Protein AF-A0A5C7J7G2-F1 (afdb_monomer_lite)

Organism: NCBI:txid2099670

pLDDT: mean 91.63, std 10.29, range [47.91, 97.75]

Sequence (54 aa):
MNQFTKYDSADYLTTEEEIAAYMEAVLDEAGDDPAFIAHAQDVVARAREKRSQR

Structure (mmCIF, N/CA/C/O backbone):
data_AF-A0A5C7J7G2-F1
#
_entry.id   AF-A0A5C7J7G2-F1
#
loop_
_atom_site.group_PDB
_atom_site.id
_atom_site.type_symbol
_atom_site.label_atom_id
_atom_site.label_alt_id
_atom_site.label_comp_id
_atom_site.label_asym_id
_atom_site.label_entity_id
_atom_site.label_seq_id
_atom_site.pdbx_PDB_ins_code
_atom_site.Cartn_x
_atom_site.Cartn_y
_atom_site.Cartn_z
_atom_site.occupancy
_atom_site.B_iso_or_equiv
_atom_site.auth_seq_id
_atom_site.auth_comp_id
_atom_site.auth_asym_id
_atom_site.auth_atom_id
_atom_site.pdbx_PDB_model_num
ATOM 1 N N . MET A 1 1 ? -22.604 23.091 -4.618 1.00 47.91 1 MET A N 1
ATOM 2 C CA . MET A 1 1 ? -21.132 23.174 -4.496 1.00 47.91 1 MET A CA 1
ATOM 3 C C . MET A 1 1 ? -20.604 21.752 -4.570 1.00 47.91 1 MET A C 1
ATOM 5 O O . MET A 1 1 ? -20.948 20.975 -3.693 1.00 47.91 1 MET A O 1
ATOM 9 N N . ASN A 1 2 ? -19.885 21.374 -5.629 1.00 57.06 2 ASN A N 1
ATOM 10 C CA . ASN A 1 2 ? -19.346 20.017 -5.746 1.00 57.06 2 ASN A CA 1
ATOM 11 C C . ASN A 1 2 ? -18.014 19.963 -4.987 1.00 57.06 2 ASN A C 1
ATOM 13 O O . ASN A 1 2 ? -17.014 20.488 -5.473 1.00 57.06 2 ASN A O 1
ATOM 17 N N . GLN A 1 3 ? -18.018 19.428 -3.763 1.00 65.81 3 GLN A N 1
ATOM 18 C CA . GLN A 1 3 ? -16.780 19.193 -3.022 1.00 65.81 3 GLN A CA 1
ATOM 19 C C . GLN A 1 3 ? -16.086 17.974 -3.626 1.00 65.81 3 GLN A C 1
ATOM 21 O O . GLN A 1 3 ? -16.494 16.841 -3.394 1.00 65.81 3 GLN A O 1
ATOM 26 N N . PHE A 1 4 ? -15.050 18.211 -4.424 1.00 77.00 4 PHE A N 1
ATOM 27 C CA . PHE A 1 4 ? -14.122 17.156 -4.801 1.00 77.00 4 PHE A CA 1
ATOM 28 C C . PHE A 1 4 ? -13.168 16.933 -3.628 1.00 77.00 4 PHE A C 1
ATOM 30 O O . PHE A 1 4 ? -12.416 17.834 -3.254 1.00 77.00 4 PHE A O 1
ATOM 37 N N . THR A 1 5 ? -13.231 15.754 -3.018 1.00 76.81 5 THR A N 1
ATOM 38 C CA . THR A 1 5 ? -12.234 15.319 -2.040 1.00 76.81 5 THR A CA 1
ATOM 39 C C . THR A 1 5 ? -11.002 14.801 -2.775 1.00 76.81 5 THR A C 1
ATOM 41 O O . THR A 1 5 ? -11.088 14.297 -3.897 1.00 76.81 5 THR A O 1
ATOM 44 N N . LYS A 1 6 ? -9.825 14.961 -2.163 1.00 85.62 6 LYS A N 1
ATOM 45 C CA . LYS A 1 6 ? -8.591 14.406 -2.720 1.00 85.62 6 LYS A CA 1
ATOM 46 C C . LYS A 1 6 ? -8.683 12.881 -2.666 1.00 85.62 6 LYS A C 1
ATOM 48 O O . LYS A 1 6 ? -8.886 12.329 -1.592 1.00 85.62 6 LYS A O 1
ATOM 53 N N . TYR A 1 7 ? -8.536 12.235 -3.818 1.00 88.94 7 TYR A N 1
ATOM 54 C CA . TYR A 1 7 ? -8.470 10.782 -3.9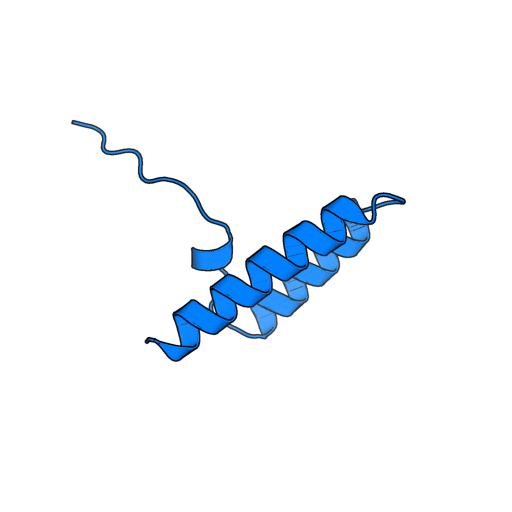13 1.00 88.94 7 TYR A CA 1
ATOM 55 C C . TYR A 1 7 ? -7.151 10.269 -3.322 1.00 88.94 7 TYR A C 1
ATOM 57 O O . TYR A 1 7 ? -6.081 10.796 -3.641 1.00 88.94 7 TYR A O 1
ATOM 65 N N . ASP A 1 8 ? -7.235 9.237 -2.487 1.00 91.06 8 ASP A N 1
ATOM 66 C CA . ASP A 1 8 ? -6.095 8.472 -1.994 1.00 91.06 8 ASP A CA 1
ATOM 67 C C . ASP A 1 8 ? -6.426 6.979 -2.079 1.00 91.06 8 ASP A C 1
ATOM 69 O O . ASP A 1 8 ? -7.378 6.515 -1.454 1.00 91.06 8 ASP A O 1
ATOM 73 N N . SER A 1 9 ? -5.644 6.208 -2.835 1.00 92.88 9 SER A N 1
ATOM 74 C CA . SER A 1 9 ? -5.860 4.762 -2.990 1.00 92.88 9 SER A CA 1
ATOM 75 C C . SER A 1 9 ? -5.873 4.024 -1.646 1.00 92.88 9 SER A C 1
ATOM 77 O O . SER A 1 9 ? -6.583 3.034 -1.492 1.00 92.88 9 SER A O 1
ATOM 79 N N . ALA A 1 10 ? -5.155 4.542 -0.641 1.00 95.56 10 ALA A N 1
ATOM 80 C CA . ALA A 1 10 ? -5.125 3.976 0.705 1.00 95.56 10 ALA A CA 1
ATOM 81 C C . ALA A 1 10 ? -6.504 3.943 1.395 1.00 95.56 10 ALA A C 1
ATOM 83 O O . ALA A 1 10 ? -6.693 3.163 2.326 1.00 95.56 10 ALA A O 1
ATOM 84 N N . ASP A 1 11 ? -7.470 4.759 0.954 1.00 94.38 11 ASP A N 1
ATOM 85 C CA . ASP A 1 11 ? -8.830 4.772 1.509 1.00 94.38 11 ASP A CA 1
ATOM 86 C C . ASP A 1 11 ? -9.650 3.527 1.135 1.00 94.38 11 ASP A C 1
ATOM 88 O O . ASP A 1 11 ? -10.638 3.224 1.808 1.00 94.38 11 ASP A O 1
ATOM 92 N N . TYR A 1 12 ? -9.225 2.797 0.100 1.00 93.75 12 TYR A N 1
ATOM 93 C CA . TYR A 1 12 ? -9.943 1.654 -0.468 1.00 93.75 12 TYR A CA 1
ATOM 94 C C . TYR A 1 12 ? -9.280 0.303 -0.162 1.00 93.75 12 TYR A C 1
ATOM 96 O O . TYR A 1 12 ? -9.853 -0.735 -0.463 1.00 93.75 12 TYR A O 1
ATOM 104 N N . LEU A 1 13 ? -8.097 0.292 0.460 1.00 96.19 13 LEU A N 1
ATOM 105 C CA . LEU A 1 13 ? -7.370 -0.931 0.821 1.00 96.19 13 LEU A CA 1
ATOM 106 C C . LEU A 1 13 ? -7.672 -1.326 2.276 1.00 96.19 13 LEU A C 1
ATOM 108 O O . LEU A 1 13 ? -6.848 -1.168 3.180 1.00 96.19 13 LEU A O 1
ATOM 112 N N . THR A 1 14 ? -8.902 -1.775 2.529 1.00 95.25 14 THR A N 1
ATOM 113 C CA . THR A 1 14 ? -9.437 -1.971 3.888 1.00 95.25 14 THR A CA 1
ATOM 114 C C . THR A 1 14 ? -9.190 -3.364 4.464 1.00 95.25 14 THR A C 1
ATOM 116 O O . THR A 1 14 ? -9.209 -3.539 5.685 1.00 95.25 14 THR A O 1
ATOM 119 N N . THR A 1 15 ? -8.911 -4.336 3.604 1.00 96.31 15 THR A N 1
ATOM 120 C CA . THR A 1 15 ? -8.651 -5.740 3.940 1.00 96.31 15 THR A CA 1
ATOM 121 C C . THR A 1 15 ? -7.257 -6.166 3.476 1.00 96.31 15 THR A C 1
ATOM 123 O O . THR A 1 15 ? -6.625 -5.486 2.665 1.00 96.31 15 THR A O 1
ATOM 126 N N . GLU A 1 16 ? -6.733 -7.275 4.011 1.00 95.06 16 GLU A N 1
ATOM 127 C CA . GLU A 1 16 ? -5.458 -7.811 3.505 1.00 95.06 16 GLU A CA 1
ATOM 128 C C . GLU A 1 16 ? -5.622 -8.363 2.083 1.00 95.06 16 GLU A C 1
ATOM 130 O O . GLU A 1 16 ? -4.695 -8.264 1.285 1.00 95.06 16 GLU A O 1
ATOM 135 N N . GLU A 1 17 ? -6.804 -8.876 1.739 1.00 96.88 17 GLU A N 1
ATOM 136 C CA . GLU A 1 17 ? -7.143 -9.359 0.402 1.00 96.88 17 GLU A CA 1
ATOM 137 C C . GLU A 1 17 ? -7.091 -8.230 -0.638 1.00 96.88 17 GLU A C 1
ATOM 139 O O . GLU A 1 17 ? -6.501 -8.401 -1.703 1.00 96.88 17 GLU A O 1
ATOM 144 N N . GLU A 1 18 ? -7.637 -7.052 -0.319 1.00 97.12 18 GLU A N 1
ATOM 145 C CA . GLU A 1 18 ? -7.547 -5.868 -1.186 1.00 97.12 18 GLU A CA 1
ATOM 146 C C . GLU A 1 18 ? -6.100 -5.382 -1.343 1.00 97.12 18 GLU A C 1
ATOM 148 O O . GLU A 1 18 ? -5.689 -5.016 -2.442 1.00 97.12 18 GLU A O 1
ATOM 153 N N . ILE A 1 19 ? -5.304 -5.412 -0.26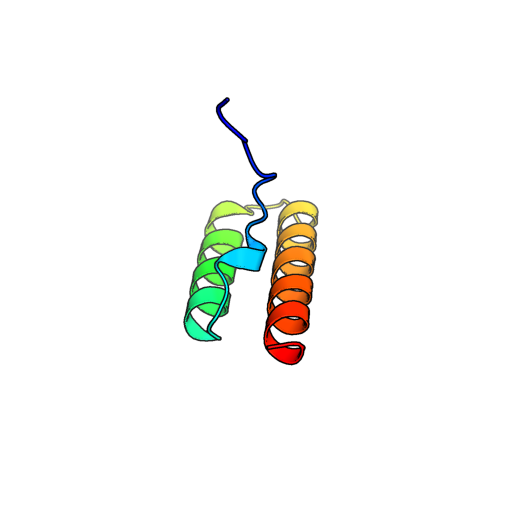7 1.00 96.56 19 ILE A N 1
ATOM 154 C CA . ILE A 1 19 ? -3.874 -5.071 -0.320 1.00 96.56 19 ILE A CA 1
ATOM 155 C C . ILE A 1 19 ? -3.112 -6.059 -1.213 1.00 96.56 19 ILE A C 1
ATOM 157 O O . ILE A 1 19 ? -2.262 -5.639 -1.997 1.00 96.56 19 ILE A O 1
ATOM 161 N N . ALA A 1 20 ? -3.406 -7.356 -1.106 1.00 97.00 20 ALA A N 1
ATOM 162 C CA . ALA A 1 20 ? -2.769 -8.387 -1.916 1.00 97.00 20 ALA A CA 1
ATOM 163 C C . ALA A 1 20 ? -3.112 -8.221 -3.402 1.00 97.00 20 ALA A C 1
ATOM 165 O O . ALA A 1 20 ? -2.201 -8.171 -4.225 1.00 97.00 20 ALA A O 1
ATOM 166 N N . ALA A 1 21 ? -4.396 -8.043 -3.727 1.00 97.75 21 ALA A N 1
ATOM 167 C CA . ALA A 1 21 ? -4.846 -7.804 -5.097 1.00 97.75 21 ALA A CA 1
ATOM 168 C C . ALA A 1 21 ? -4.238 -6.519 -5.688 1.00 97.75 21 ALA A C 1
ATOM 170 O O . ALA A 1 21 ? -3.822 -6.496 -6.844 1.00 97.75 21 ALA A O 1
ATOM 171 N N . TYR A 1 22 ? -4.131 -5.455 -4.884 1.00 97.00 22 TYR A N 1
ATOM 172 C CA . TYR A 1 22 ? -3.466 -4.217 -5.286 1.00 97.00 22 TYR A CA 1
ATOM 173 C C . TYR A 1 22 ? -1.978 -4.429 -5.591 1.00 9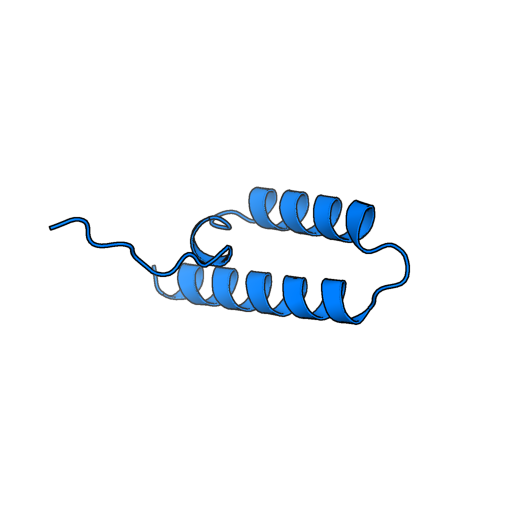7.00 22 TYR A C 1
ATOM 175 O O . TYR A 1 22 ? -1.495 -3.974 -6.623 1.00 97.00 22 TYR A O 1
ATOM 183 N N . MET A 1 23 ? -1.249 -5.136 -4.723 1.00 96.94 23 MET A N 1
ATOM 184 C CA . MET A 1 23 ? 0.176 -5.410 -4.932 1.00 96.94 23 MET A CA 1
ATOM 185 C C . MET A 1 23 ? 0.427 -6.345 -6.120 1.00 96.94 23 MET A C 1
ATOM 187 O O . MET A 1 23 ? 1.426 -6.178 -6.811 1.00 96.94 23 MET A O 1
ATOM 191 N N . GLU A 1 24 ? -0.465 -7.301 -6.381 1.00 97.06 24 GLU A N 1
ATOM 192 C CA . GLU A 1 24 ? -0.398 -8.159 -7.568 1.00 97.06 24 GLU A CA 1
ATOM 193 C C . GLU A 1 24 ? -0.543 -7.336 -8.852 1.00 97.06 24 GLU A C 1
ATOM 195 O O . GLU A 1 24 ? 0.314 -7.423 -9.729 1.00 97.06 24 GLU A O 1
ATOM 200 N N . ALA A 1 25 ? -1.555 -6.464 -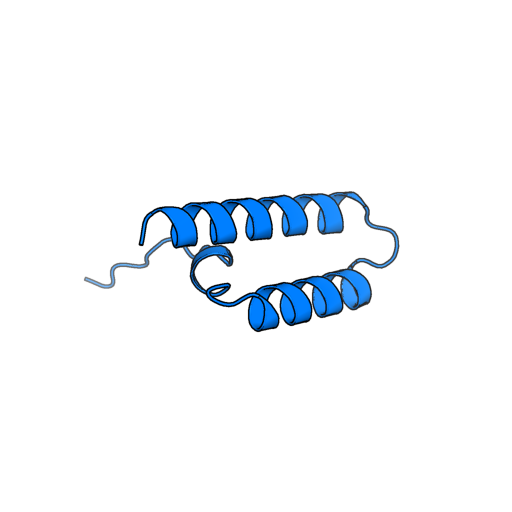8.920 1.00 96.81 25 ALA A N 1
ATOM 201 C CA . ALA A 1 25 ? -1.739 -5.557 -10.052 1.00 96.81 25 ALA A CA 1
ATOM 202 C C . ALA A 1 25 ? -0.539 -4.612 -10.233 1.00 96.81 25 ALA A C 1
ATOM 204 O O . ALA A 1 25 ? -0.067 -4.412 -11.347 1.00 96.81 25 ALA A O 1
ATOM 205 N N . VAL A 1 26 ? 0.009 -4.079 -9.134 1.00 96.88 26 VAL A N 1
ATOM 206 C CA . VAL A 1 26 ? 1.211 -3.235 -9.174 1.00 96.88 26 VAL A CA 1
ATOM 207 C C . VAL A 1 26 ? 2.393 -3.976 -9.783 1.00 96.88 26 VAL A C 1
ATOM 209 O O . VAL A 1 26 ? 3.116 -3.384 -10.571 1.00 96.88 26 VAL A O 1
ATOM 212 N N . LEU A 1 27 ? 2.617 -5.241 -9.424 1.00 95.50 27 LEU A N 1
ATOM 213 C CA . LEU A 1 27 ? 3.735 -6.020 -9.959 1.00 95.50 27 LEU A CA 1
ATOM 214 C C . LEU A 1 27 ? 3.553 -6.367 -11.441 1.00 95.50 27 LEU A C 1
ATOM 216 O O . LEU A 1 27 ? 4.545 -6.394 -12.166 1.00 95.50 27 LEU A O 1
ATOM 220 N N . ASP A 1 28 ? 2.317 -6.601 -11.884 1.00 96.69 28 ASP A N 1
ATOM 221 C CA . ASP A 1 28 ? 2.000 -6.826 -13.299 1.00 96.69 28 ASP A CA 1
ATOM 222 C C . ASP A 1 28 ? 2.228 -5.551 -14.136 1.00 96.69 28 ASP A C 1
ATOM 224 O O . ASP A 1 28 ? 2.784 -5.600 -15.233 1.00 96.69 28 ASP A O 1
ATOM 228 N N . GLU A 1 29 ? 1.882 -4.383 -13.583 1.00 95.62 29 GLU A N 1
ATOM 229 C CA . GLU A 1 29 ? 2.014 -3.087 -14.259 1.00 95.62 29 GLU A CA 1
ATOM 230 C C . GLU A 1 29 ? 3.408 -2.446 -14.140 1.00 95.62 29 GLU A C 1
ATOM 232 O O . GLU A 1 29 ? 3.801 -1.678 -15.020 1.00 95.62 29 GLU A O 1
ATOM 237 N N . ALA A 1 30 ? 4.167 -2.735 -13.077 1.00 94.19 30 ALA A N 1
ATOM 238 C CA . ALA A 1 30 ? 5.419 -2.041 -12.757 1.00 94.19 30 ALA A CA 1
ATOM 239 C C . ALA A 1 30 ? 6.497 -2.181 -13.840 1.00 94.19 30 ALA A C 1
ATOM 241 O O . ALA A 1 30 ? 7.350 -1.301 -13.968 1.00 94.19 30 ALA A O 1
ATOM 242 N N . GLY A 1 31 ? 6.501 -3.280 -14.601 1.00 90.12 31 GLY A N 1
ATOM 243 C CA . GLY A 1 31 ? 7.568 -3.570 -15.557 1.00 90.12 31 GLY A CA 1
ATOM 244 C C . GLY A 1 31 ? 8.948 -3.512 -14.889 1.00 90.12 31 GLY A C 1
ATOM 245 O O . GLY A 1 31 ? 9.226 -4.282 -13.975 1.00 90.12 31 GLY A O 1
ATOM 246 N N . ASP A 1 32 ? 9.799 -2.584 -15.339 1.00 91.38 32 ASP A N 1
ATOM 247 C CA . ASP A 1 32 ? 11.153 -2.349 -14.803 1.00 91.38 32 ASP A CA 1
ATOM 248 C C . ASP A 1 32 ? 11.249 -1.013 -14.026 1.00 91.38 32 ASP A C 1
ATOM 250 O O . ASP A 1 32 ? 12.301 -0.374 -13.979 1.00 91.38 32 ASP A O 1
ATOM 254 N N . ASP A 1 33 ? 10.129 -0.549 -13.449 1.00 97.00 33 ASP A N 1
ATOM 255 C CA . ASP A 1 33 ? 10.047 0.673 -12.639 1.00 97.00 33 ASP A CA 1
ATOM 256 C C . ASP A 1 33 ? 9.997 0.360 -11.126 1.00 97.00 33 ASP A C 1
ATOM 258 O O . ASP A 1 33 ? 8.924 0.171 -10.537 1.00 97.00 33 ASP A O 1
ATOM 262 N N . PRO A 1 34 ? 11.150 0.349 -10.434 1.00 95.00 34 PRO A N 1
ATOM 263 C CA . PRO A 1 34 ? 11.188 0.137 -8.991 1.00 95.00 34 PRO A CA 1
ATOM 264 C C . PRO A 1 34 ? 10.588 1.303 -8.189 1.00 95.00 34 PRO A C 1
ATOM 266 O O . PRO A 1 34 ? 10.180 1.101 -7.042 1.00 95.00 34 PRO A O 1
ATOM 269 N N . ALA A 1 35 ? 10.518 2.516 -8.750 1.00 97.25 35 ALA A N 1
ATOM 270 C CA . ALA A 1 35 ? 9.923 3.661 -8.065 1.00 97.25 35 ALA A CA 1
ATOM 271 C C . ALA A 1 35 ? 8.396 3.522 -7.980 1.00 97.25 35 ALA A C 1
ATOM 273 O O . ALA A 1 35 ? 7.802 3.903 -6.968 1.00 97.25 35 ALA A O 1
ATOM 274 N N . PHE A 1 36 ? 7.772 2.911 -8.989 1.00 95.81 36 PHE A N 1
ATOM 275 C CA . PHE A 1 36 ? 6.347 2.583 -8.971 1.00 95.81 36 PHE A CA 1
ATOM 276 C C . PHE A 1 36 ? 5.998 1.602 -7.841 1.00 95.81 36 PHE A C 1
ATOM 278 O O . PHE A 1 36 ? 5.071 1.842 -7.064 1.00 95.81 36 PHE A O 1
ATOM 285 N N . ILE A 1 37 ? 6.797 0.543 -7.675 1.00 96.69 37 ILE A N 1
ATOM 286 C CA . ILE A 1 37 ? 6.618 -0.438 -6.593 1.00 96.69 37 ILE A CA 1
ATOM 287 C C . ILE A 1 37 ? 6.807 0.222 -5.221 1.00 96.69 37 ILE A C 1
ATOM 289 O O . ILE A 1 37 ? 6.009 -0.007 -4.311 1.00 96.69 37 ILE A O 1
ATOM 293 N N . ALA A 1 38 ? 7.829 1.068 -5.062 1.00 97.69 38 ALA A N 1
ATOM 294 C CA . ALA A 1 38 ? 8.055 1.799 -3.815 1.00 97.69 38 ALA A CA 1
ATOM 295 C C . ALA A 1 38 ? 6.864 2.710 -3.465 1.00 97.69 38 ALA A C 1
ATOM 297 O O . ALA A 1 38 ? 6.400 2.721 -2.325 1.00 97.69 38 ALA A O 1
ATOM 298 N N . HIS A 1 39 ? 6.300 3.407 -4.455 1.00 97.06 39 HIS A N 1
ATOM 299 C CA . HIS A 1 39 ? 5.106 4.224 -4.251 1.00 97.06 39 HIS A CA 1
ATOM 300 C C . HIS A 1 39 ? 3.898 3.393 -3.790 1.00 97.06 39 HIS A C 1
ATOM 302 O O . HIS A 1 39 ? 3.186 3.785 -2.863 1.00 97.06 39 HIS A O 1
ATOM 308 N N . ALA A 1 40 ? 3.673 2.226 -4.395 1.00 97.31 40 ALA A N 1
ATOM 309 C CA . ALA A 1 40 ? 2.609 1.320 -3.974 1.00 97.31 40 ALA A CA 1
ATOM 310 C C . ALA A 1 40 ? 2.795 0.829 -2.528 1.00 97.31 40 ALA A C 1
ATOM 312 O O . ALA A 1 40 ? 1.827 0.741 -1.770 1.00 97.31 40 ALA A O 1
ATOM 313 N N . GLN A 1 41 ? 4.034 0.574 -2.101 1.00 97.44 41 GLN A N 1
ATOM 314 C CA . GLN A 1 41 ? 4.332 0.214 -0.712 1.00 97.44 41 GLN A CA 1
ATOM 315 C C . GLN A 1 41 ? 3.973 1.343 0.267 1.00 97.44 41 GLN A C 1
ATOM 317 O O . GLN A 1 41 ? 3.394 1.064 1.319 1.00 97.44 41 GLN A O 1
AT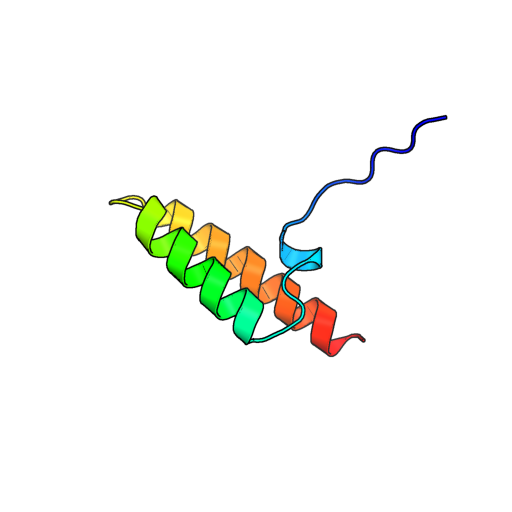OM 322 N N . ASP A 1 42 ? 4.213 2.607 -0.095 1.00 97.62 42 ASP A N 1
ATOM 323 C CA . ASP A 1 42 ? 3.778 3.763 0.703 1.00 97.62 42 ASP A CA 1
ATOM 324 C C . ASP A 1 42 ? 2.245 3.862 0.795 1.00 97.62 42 ASP A C 1
ATOM 326 O O . ASP A 1 42 ? 1.689 4.220 1.839 1.00 97.62 42 ASP A O 1
ATOM 330 N N . VAL A 1 43 ? 1.523 3.533 -0.282 1.00 97.75 43 VAL A N 1
ATOM 331 C CA . VAL A 1 43 ? 0.052 3.447 -0.271 1.00 97.75 43 VAL A CA 1
ATOM 332 C C . VAL A 1 43 ? -0.417 2.364 0.706 1.00 97.75 43 VAL A C 1
ATOM 334 O O . VAL A 1 43 ? -1.275 2.636 1.549 1.00 97.75 43 VAL A O 1
ATOM 337 N N . VAL A 1 44 ? 0.173 1.167 0.649 1.00 97.38 44 VAL A N 1
ATOM 338 C CA . VAL A 1 44 ? -0.154 0.050 1.552 1.00 97.38 44 VAL A CA 1
ATOM 339 C C . VAL A 1 44 ? 0.161 0.389 3.010 1.00 97.38 44 VAL A C 1
ATOM 341 O O . VAL A 1 44 ? -0.641 0.092 3.899 1.00 97.38 44 VAL A O 1
ATOM 344 N N . ALA A 1 45 ? 1.292 1.046 3.277 1.00 97.38 45 ALA A N 1
ATOM 345 C CA . ALA A 1 45 ? 1.656 1.487 4.621 1.00 97.38 45 ALA A CA 1
ATOM 346 C C . ALA A 1 45 ? 0.591 2.429 5.208 1.00 97.38 45 ALA A C 1
ATOM 348 O O . ALA A 1 45 ? 0.110 2.200 6.320 1.00 97.38 45 ALA A O 1
ATOM 349 N N . ARG A 1 46 ? 0.147 3.426 4.433 1.00 96.75 46 ARG A N 1
ATOM 350 C CA . ARG A 1 46 ? -0.915 4.360 4.845 1.00 96.75 46 ARG A CA 1
ATOM 351 C C . ARG A 1 46 ? -2.265 3.669 5.029 1.00 96.75 46 ARG A C 1
ATOM 353 O O . ARG A 1 46 ? -3.001 4.003 5.955 1.00 96.75 46 ARG A O 1
ATOM 360 N N . ALA A 1 47 ? -2.597 2.688 4.193 1.00 96.75 47 ALA A N 1
ATOM 361 C CA . ALA A 1 47 ? -3.821 1.903 4.349 1.00 96.75 47 ALA A CA 1
ATOM 362 C C . ALA A 1 47 ? -3.837 1.123 5.676 1.00 96.75 47 ALA A C 1
ATOM 364 O O . ALA A 1 47 ? -4.822 1.146 6.418 1.00 96.75 47 ALA A O 1
ATOM 365 N N . ARG A 1 48 ? -2.711 0.485 6.021 1.00 95.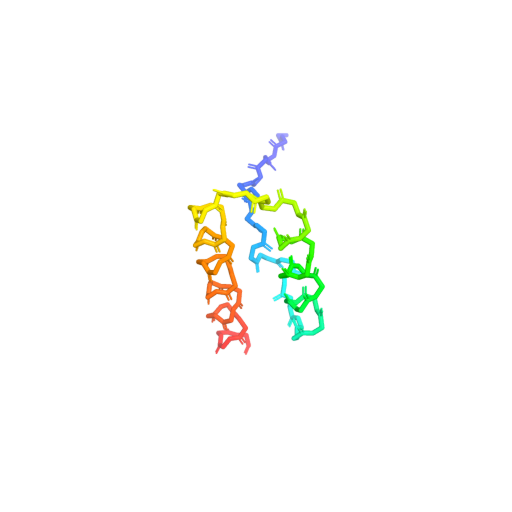31 48 ARG A N 1
ATOM 366 C CA . ARG A 1 48 ? -2.538 -0.226 7.296 1.00 95.31 48 ARG A CA 1
ATOM 367 C C . ARG A 1 48 ? -2.602 0.713 8.495 1.00 95.31 48 ARG A C 1
ATOM 369 O O . ARG A 1 48 ? -3.273 0.397 9.475 1.00 95.31 48 ARG A O 1
ATOM 376 N N . GLU A 1 49 ? -1.970 1.879 8.399 1.00 95.00 49 GLU A N 1
ATOM 377 C CA . GLU A 1 49 ? -2.046 2.916 9.429 1.00 95.00 49 GLU A CA 1
ATOM 378 C C . GLU A 1 49 ? -3.503 3.338 9.688 1.00 95.00 49 GLU A C 1
ATOM 380 O O . GLU A 1 49 ? -3.961 3.319 10.831 1.00 95.00 49 GLU A O 1
ATOM 385 N N . LYS A 1 50 ? -4.266 3.631 8.625 1.00 92.56 50 LYS A N 1
ATOM 386 C CA . LYS A 1 50 ? -5.688 4.000 8.712 1.00 92.56 50 LYS A CA 1
ATOM 387 C C . LYS A 1 50 ? -6.534 2.905 9.359 1.00 92.56 50 LYS A C 1
ATOM 389 O O . LYS A 1 50 ? -7.429 3.221 10.135 1.00 92.56 50 LYS A O 1
ATOM 394 N N . ARG A 1 51 ? -6.264 1.626 9.074 1.00 87.88 51 ARG A N 1
ATOM 395 C CA . ARG A 1 51 ? -6.963 0.490 9.705 1.00 87.88 51 ARG A CA 1
ATOM 396 C C . ARG A 1 51 ? -6.658 0.359 11.192 1.00 87.88 51 ARG A C 1
ATOM 398 O O . ARG A 1 51 ? -7.548 -0.008 11.946 1.00 87.88 51 ARG A O 1
ATOM 405 N N . SER A 1 52 ? -5.437 0.679 11.615 1.00 88.50 52 SER A N 1
ATOM 406 C CA . SER A 1 52 ? -5.067 0.666 13.034 1.00 88.50 52 SER A CA 1
ATOM 407 C C . SER A 1 52 ? -5.744 1.776 13.848 1.00 88.50 52 SER A C 1
ATOM 409 O O . SER A 1 52 ? -5.741 1.702 15.073 1.00 88.50 52 SER A O 1
ATOM 411 N N . GLN A 1 53 ? -6.275 2.809 13.190 1.00 77.12 53 GLN A N 1
ATOM 412 C CA . GLN A 1 53 ? -6.962 3.944 13.817 1.00 77.12 53 GLN A CA 1
ATOM 413 C C . GLN A 1 53 ? -8.498 3.832 13.745 1.00 77.12 53 GLN A C 1
ATOM 415 O O . GLN A 1 53 ? -9.190 4.777 14.127 1.00 77.12 53 GLN A O 1
ATOM 420 N N . ARG A 1 54 ? -9.026 2.715 13.226 1.00 73.69 54 ARG A N 1
ATOM 421 C CA . ARG A 1 54 ? -10.465 2.435 13.122 1.00 73.69 54 ARG A CA 1
ATOM 422 C C . ARG A 1 54 ? -10.996 1.631 14.301 1.00 73.69 54 ARG A C 1
ATOM 424 O O . ARG A 1 54 ? -10.213 0.874 14.911 1.00 73.69 54 ARG A O 1
#

Radius of gyration: 12.7 Å; chains: 1; bounding box: 32×32×29 Å

Secondary structure (DSSP, 8-state):
----PPP-GGGS--SHHHHHHHHHHHHHH-TT-HHHHHHHHHHHHHHHHHHHT-

InterPro domains:
  IPR014057 Uncharacterized protein HI1420 [PF21716] (4-48)

Foldseek 3Di:
DDDDDDDAPLVVCQDVVSLVVQLVVQVVPCVPPVVSNVVSVVSPVSNVVVNVVD